Protein AF-A0A1W9IBI1-F1 (afdb_monomer)

Radius of gyration: 22.38 Å; Cα contacts (8 Å, |Δi|>4): 106; chains: 1; bounding box: 57×25×63 Å

Secondary structure (DSSP, 8-state):
-PPPHHHHHHHHHHHHHHHHHHHHHHHHHHHHHHHHHHHHHHHHHHH--SPPPHHHHHHHHHHHHHHHHHHHHHHHHHHHHHHHHHHHHHHHHHHHHHS----TT-PPP----TTHHHHHHHHHHHHHHHHHHHHHHHHHHHTTT--

Foldseek 3Di:
DDDDLVRLLVVLLVLLVVLVVVLVVLVVVLVVVLVVLLVVLVVQLVPQQDDDPLVVLVVVLVVSLVVNLVSLLVSVLSSVVSNVSSVVSNVVSVCSVPDDDDDPPVRPPPPPCPPVSSVVCSVVSVVSSVVSNVSSVSSSVRRNPPD

Nearest PDB structures (foldseek):
  1qu7-assembly1_B  TM=2.501E-01  e=1.755E+00  Escherichia coli
  1qu7-assembly1_A  TM=2.246E-01  e=4.534E+00  Escherichia coli
  7a0g-assembly1_FFF  TM=2.338E-01  e=9.593E+00  Serratia marcescens

Mean predicted aligned error: 5.49 Å

Solvent-accessible surface area (backbone atoms only — not comparable to full-atom values): 8018 Å² total; per-residue (Å²): 134,86,76,52,63,66,60,50,30,55,50,25,42,52,53,13,51,52,26,50,52,50,36,53,55,51,52,54,51,52,50,53,51,50,54,49,53,50,49,51,50,53,47,45,38,75,66,36,55,72,59,67,58,66,70,60,48,51,51,51,45,51,48,51,45,52,50,51,36,53,50,46,37,53,48,53,58,51,40,54,50,28,52,53,49,17,53,51,26,44,55,49,23,60,46,45,77,79,43,78,87,69,65,88,77,71,58,80,76,85,66,78,55,79,59,70,47,53,65,71,43,41,63,62,26,49,64,75,36,45,64,51,49,53,49,41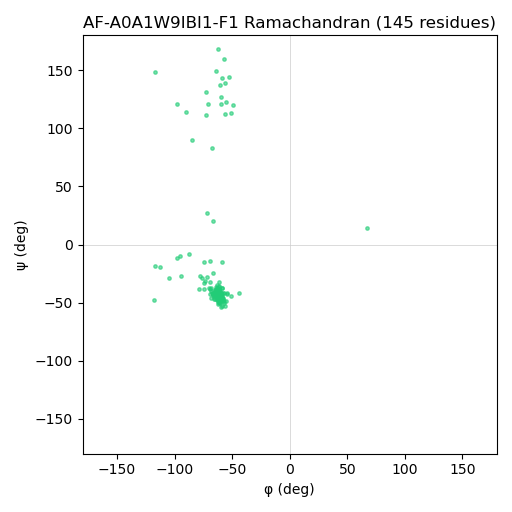,53,48,30,68,72,36,37,37,66,62,129

pLDDT: mean 89.66, std 10.91, range [56.44, 98.12]

Sequence (147 aa):
MALNPKERFDSFMRLADFRMQRWSTRHQLKWKTTLGVWAVLGASIYSLKIRPSEGVLIASLAGVALFHFAYVLHSIVSTHHDMRMAFYYSEHAEKSLFSPPADPRARPEYRPLARSAYARLAPAAFLEVMPTVGLAVLAYALIGRIA

Structure (mmCIF, N/CA/C/O backbone):
data_AF-A0A1W9IBI1-F1
#
_entry.id   AF-A0A1W9IBI1-F1
#
loop_
_atom_site.group_PDB
_atom_site.id
_atom_site.type_symbol
_atom_site.label_atom_id
_atom_site.label_alt_id
_atom_site.label_comp_id
_atom_site.label_asym_id
_atom_site.label_entity_id
_atom_site.label_seq_id
_atom_site.pdbx_PDB_ins_code
_atom_site.Cartn_x
_atom_site.Cartn_y
_atom_site.Cartn_z
_atom_site.occupancy
_atom_site.B_iso_or_equiv
_atom_site.auth_seq_id
_atom_site.auth_comp_id
_atom_site.auth_asym_id
_atom_site.auth_atom_id
_atom_site.pdbx_PDB_model_num
ATOM 1 N N . MET A 1 1 ? 32.452 -9.806 -24.458 1.00 62.12 1 MET A N 1
ATOM 2 C CA . MET A 1 1 ? 31.537 -9.927 -25.615 1.00 62.12 1 MET A CA 1
ATOM 3 C C . MET A 1 1 ? 30.477 -8.848 -25.510 1.00 62.12 1 MET A C 1
ATOM 5 O O . MET A 1 1 ? 29.881 -8.720 -24.448 1.00 62.12 1 MET A O 1
ATOM 9 N N . ALA A 1 2 ? 30.276 -8.053 -26.560 1.00 72.56 2 ALA A N 1
ATOM 10 C CA . ALA A 1 2 ? 29.136 -7.145 -26.624 1.00 72.56 2 ALA A CA 1
ATOM 11 C C . ALA A 1 2 ? 27.858 -7.970 -26.857 1.00 72.56 2 ALA A C 1
ATOM 13 O O . ALA A 1 2 ? 27.854 -8.834 -27.728 1.00 72.56 2 ALA A O 1
ATOM 14 N N . LEU A 1 3 ? 26.803 -7.723 -26.074 1.00 74.38 3 LEU A N 1
ATOM 15 C CA . LEU A 1 3 ? 25.488 -8.346 -26.284 1.00 74.38 3 LEU A CA 1
ATOM 16 C C . LEU A 1 3 ? 24.934 -7.965 -27.660 1.00 74.38 3 LEU A C 1
ATOM 18 O O . LEU A 1 3 ? 24.977 -6.778 -28.017 1.00 74.38 3 LEU A O 1
ATOM 22 N N . ASN A 1 4 ? 24.365 -8.945 -28.368 1.00 88.75 4 ASN A N 1
ATOM 23 C CA . ASN A 1 4 ? 23.620 -8.723 -29.607 1.00 88.75 4 ASN A CA 1
ATOM 24 C C . ASN A 1 4 ? 22.473 -7.718 -29.336 1.00 88.75 4 ASN A C 1
ATOM 26 O O . ASN A 1 4 ? 21.828 -7.819 -28.285 1.00 88.75 4 ASN A O 1
ATOM 30 N N . PRO A 1 5 ? 22.194 -6.750 -30.236 1.00 86.69 5 PRO A N 1
ATOM 31 C CA . PRO A 1 5 ? 21.056 -5.834 -30.108 1.00 86.69 5 PRO A CA 1
ATOM 32 C C . PRO A 1 5 ? 19.742 -6.511 -29.695 1.00 86.69 5 PRO A C 1
ATOM 34 O O . PRO A 1 5 ? 19.065 -6.021 -28.792 1.00 86.69 5 PRO A O 1
ATOM 37 N N . LYS A 1 6 ? 19.430 -7.684 -30.264 1.00 90.19 6 LYS A N 1
ATOM 38 C CA . LYS A 1 6 ? 18.236 -8.460 -29.899 1.00 90.19 6 LYS A CA 1
ATOM 39 C C . LYS A 1 6 ? 18.261 -8.915 -28.437 1.00 90.19 6 LYS A C 1
ATOM 41 O O . LYS A 1 6 ? 17.290 -8.736 -27.714 1.00 90.19 6 LYS A O 1
ATOM 46 N N . GLU A 1 7 ? 19.375 -9.484 -27.985 1.00 90.38 7 GLU A N 1
ATOM 47 C CA . GLU A 1 7 ? 19.517 -9.967 -26.604 1.00 90.38 7 GLU A CA 1
ATOM 48 C C . GLU A 1 7 ? 19.407 -8.824 -25.593 1.00 90.38 7 GLU A C 1
ATOM 50 O O . GLU A 1 7 ? 18.865 -8.995 -24.500 1.00 90.38 7 GLU A O 1
ATOM 55 N N . ARG A 1 8 ? 19.904 -7.639 -25.960 1.00 87.12 8 ARG A N 1
ATOM 56 C CA . ARG A 1 8 ? 19.795 -6.436 -25.134 1.00 87.12 8 ARG A CA 1
ATOM 57 C C . ARG A 1 8 ? 18.355 -5.948 -25.032 1.00 87.12 8 ARG A C 1
ATOM 59 O O . ARG A 1 8 ? 17.907 -5.663 -23.922 1.00 87.12 8 ARG A O 1
ATOM 66 N N . PHE A 1 9 ? 17.650 -5.886 -26.159 1.00 91.56 9 PHE A N 1
ATOM 67 C CA . PHE A 1 9 ? 16.229 -5.561 -26.200 1.00 91.56 9 PHE A CA 1
ATOM 68 C C . PHE A 1 9 ? 15.425 -6.522 -25.314 1.00 91.56 9 PHE A C 1
ATOM 70 O O . PHE A 1 9 ? 14.745 -6.086 -24.384 1.00 91.56 9 PHE A O 1
ATOM 77 N N . ASP A 1 10 ? 15.599 -7.831 -25.525 1.00 94.06 10 ASP A N 1
ATOM 78 C CA . ASP A 1 10 ? 14.912 -8.881 -24.768 1.00 94.06 10 ASP A CA 1
ATOM 79 C C . ASP A 1 10 ? 15.209 -8.769 -23.261 1.00 94.06 10 ASP A C 1
ATOM 81 O O . ASP A 1 10 ? 14.328 -8.960 -22.422 1.00 94.06 10 ASP A O 1
ATOM 85 N N . SER A 1 11 ? 16.444 -8.413 -22.893 1.00 91.94 11 SER A N 1
ATOM 86 C CA . SER A 1 11 ? 16.839 -8.220 -21.493 1.00 91.94 11 SER A CA 1
ATOM 87 C C . SER A 1 11 ? 16.134 -7.028 -20.840 1.00 91.94 11 SER A C 1
ATOM 89 O O . SER A 1 11 ? 15.678 -7.142 -19.700 1.00 91.94 11 SER A O 1
ATOM 91 N N . PHE A 1 12 ? 16.019 -5.891 -21.534 1.00 92.31 12 PHE A N 1
ATOM 92 C CA . PHE A 1 12 ? 15.295 -4.728 -21.014 1.00 92.31 12 PHE A CA 1
ATOM 93 C C . PHE A 1 12 ? 13.794 -4.987 -20.908 1.00 92.31 12 PHE A C 1
ATOM 95 O O . PHE A 1 12 ? 13.205 -4.665 -19.876 1.00 92.31 12 PHE A O 1
ATOM 102 N N . MET A 1 13 ? 13.199 -5.641 -21.906 1.00 95.94 13 MET A N 1
ATOM 103 C CA . MET A 1 13 ? 11.788 -6.026 -21.856 1.00 95.94 13 MET A CA 1
ATOM 104 C C . MET A 1 13 ? 11.499 -6.969 -20.685 1.00 95.94 13 MET A C 1
ATOM 106 O O . MET A 1 13 ? 10.603 -6.696 -19.892 1.00 95.94 13 MET A O 1
ATOM 110 N N . ARG A 1 14 ? 12.337 -7.991 -20.459 1.00 95.94 14 ARG A N 1
ATOM 111 C CA . ARG A 1 14 ? 12.206 -8.875 -19.285 1.00 95.94 14 ARG A CA 1
ATOM 112 C C . ARG A 1 14 ? 12.294 -8.121 -17.956 1.00 95.94 14 ARG A C 1
ATOM 114 O O . ARG A 1 14 ? 11.594 -8.464 -17.005 1.00 95.94 14 ARG A O 1
ATOM 121 N N . LEU A 1 15 ? 13.153 -7.103 -17.861 1.00 94.50 15 LEU A N 1
ATOM 122 C CA . LEU A 1 15 ? 13.243 -6.261 -16.663 1.00 94.50 15 LEU A CA 1
ATOM 123 C C . LEU A 1 15 ? 11.999 -5.386 -16.475 1.00 94.50 15 LEU A C 1
ATOM 125 O O . LEU A 1 15 ? 11.562 -5.205 -15.335 1.00 94.50 15 LEU A O 1
ATOM 129 N N . ALA A 1 16 ? 11.434 -4.855 -17.560 1.00 95.31 16 ALA A N 1
ATOM 130 C CA . ALA A 1 16 ? 10.181 -4.110 -17.524 1.00 95.31 16 ALA A CA 1
ATOM 131 C C . ALA A 1 16 ? 9.023 -5.003 -17.050 1.00 95.31 16 ALA A C 1
ATOM 133 O O . ALA A 1 16 ? 8.340 -4.656 -16.082 1.00 95.31 16 ALA A O 1
ATOM 134 N N . ASP A 1 17 ? 8.885 -6.194 -17.638 1.00 97.56 17 ASP A N 1
ATOM 135 C CA . ASP A 1 17 ? 7.865 -7.185 -17.281 1.00 97.56 17 ASP A CA 1
ATOM 136 C C . ASP A 1 17 ? 7.970 -7.596 -15.815 1.00 97.56 17 ASP A C 1
ATOM 138 O O . ASP A 1 17 ? 6.984 -7.600 -15.079 1.00 97.56 17 ASP A O 1
ATOM 142 N N . PHE A 1 18 ? 9.189 -7.858 -15.342 1.00 96.62 18 PHE A N 1
ATOM 143 C CA . PHE A 1 18 ? 9.441 -8.179 -13.943 1.00 96.62 18 PHE A CA 1
ATOM 144 C C . PHE A 1 18 ? 8.969 -7.073 -12.986 1.00 96.62 18 PHE A C 1
ATOM 146 O O . PHE A 1 18 ? 8.391 -7.352 -11.930 1.00 96.62 18 PHE A O 1
ATOM 153 N N . ARG A 1 19 ? 9.200 -5.800 -13.334 1.00 94.88 19 ARG A N 1
ATOM 154 C CA . ARG A 1 19 ? 8.742 -4.656 -12.531 1.00 94.88 19 ARG A CA 1
ATOM 155 C C . ARG A 1 19 ? 7.224 -4.517 -12.559 1.00 94.88 19 ARG A C 1
ATOM 157 O O . ARG A 1 19 ? 6.634 -4.283 -11.505 1.00 94.88 19 ARG A O 1
ATOM 164 N N . MET A 1 20 ? 6.602 -4.729 -13.715 1.00 95.88 20 MET A N 1
ATOM 165 C CA . MET A 1 20 ? 5.147 -4.712 -13.861 1.00 95.88 20 MET A CA 1
ATOM 166 C C . MET A 1 20 ? 4.481 -5.841 -13.061 1.00 95.88 20 MET A C 1
ATOM 168 O O . MET A 1 20 ? 3.514 -5.616 -12.331 1.00 95.88 20 MET A O 1
ATOM 172 N N . GLN A 1 21 ? 5.044 -7.049 -13.111 1.00 97.44 21 GLN A N 1
ATOM 173 C CA . GLN A 1 21 ? 4.559 -8.183 -12.328 1.00 97.44 21 GLN A CA 1
ATOM 174 C C . GLN A 1 21 ? 4.682 -7.910 -10.826 1.00 97.44 21 GLN A C 1
ATOM 176 O O . GLN A 1 21 ? 3.744 -8.150 -10.068 1.00 97.44 21 GLN A O 1
ATOM 181 N N . ARG A 1 22 ? 5.812 -7.346 -10.381 1.00 95.94 22 ARG A N 1
ATOM 182 C CA . ARG A 1 22 ? 6.007 -6.949 -8.981 1.00 95.94 22 ARG A CA 1
ATOM 183 C C . ARG A 1 22 ? 4.986 -5.906 -8.527 1.00 95.94 22 ARG A C 1
ATOM 185 O O . ARG A 1 22 ? 4.460 -6.032 -7.421 1.00 95.94 22 ARG A O 1
ATOM 192 N N . TRP A 1 23 ? 4.706 -4.906 -9.362 1.00 95.56 23 TRP A N 1
ATOM 193 C CA . TRP A 1 23 ? 3.668 -3.906 -9.115 1.00 95.56 23 TRP A CA 1
ATOM 194 C C . TRP A 1 23 ? 2.298 -4.565 -8.906 1.00 95.56 23 TRP A C 1
ATOM 196 O O . TRP A 1 23 ? 1.662 -4.339 -7.875 1.00 95.56 23 TRP A O 1
ATOM 206 N N . SER A 1 24 ? 1.895 -5.454 -9.819 1.00 96.56 24 SER A N 1
ATOM 207 C CA . SER A 1 24 ? 0.623 -6.183 -9.739 1.00 96.56 24 SER A CA 1
ATOM 208 C C . SER A 1 24 ? 0.521 -7.023 -8.458 1.00 96.56 24 SER A C 1
ATOM 210 O O . SER A 1 24 ? -0.441 -6.895 -7.696 1.00 96.56 24 SER A O 1
ATOM 212 N N . THR A 1 25 ? 1.561 -7.799 -8.134 1.00 96.56 25 THR A N 1
ATOM 213 C CA . THR A 1 25 ? 1.611 -8.612 -6.907 1.00 96.56 25 THR A CA 1
ATOM 214 C C . THR A 1 25 ? 1.511 -7.757 -5.642 1.00 96.56 25 THR A C 1
ATOM 216 O O . THR A 1 25 ? 0.773 -8.101 -4.716 1.00 96.56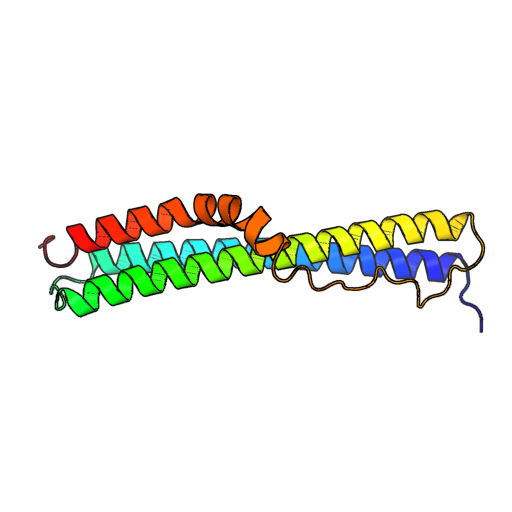 25 THR A O 1
ATOM 219 N N . ARG A 1 26 ? 2.214 -6.617 -5.585 1.00 94.56 26 ARG A N 1
ATOM 220 C CA . ARG A 1 26 ? 2.134 -5.683 -4.448 1.00 94.56 26 ARG A CA 1
ATOM 221 C C . ARG A 1 26 ? 0.747 -5.069 -4.316 1.00 94.56 26 ARG A C 1
ATOM 223 O O . ARG A 1 26 ? 0.257 -4.940 -3.197 1.00 94.56 26 ARG A O 1
ATOM 230 N N . HIS A 1 27 ? 0.099 -4.740 -5.430 1.00 94.19 27 HIS A N 1
ATOM 231 C CA . HIS A 1 27 ? -1.261 -4.215 -5.424 1.00 94.19 27 HIS A CA 1
ATOM 232 C C . HIS A 1 27 ? -2.263 -5.239 -4.872 1.00 94.19 27 HIS A C 1
ATOM 234 O O . HIS A 1 27 ? -3.065 -4.910 -3.998 1.00 94.19 27 HIS A O 1
ATOM 240 N N . GLN A 1 28 ? -2.166 -6.502 -5.299 1.00 96.88 28 GLN A N 1
ATOM 241 C CA . GLN A 1 28 ? -2.992 -7.583 -4.753 1.00 96.88 28 GLN A CA 1
ATOM 242 C C . GLN A 1 28 ? -2.746 -7.793 -3.254 1.00 96.88 28 GLN A C 1
ATOM 244 O O . GLN A 1 28 ? -3.697 -7.924 -2.483 1.00 96.88 28 GLN A O 1
ATOM 249 N N . LEU A 1 29 ? -1.482 -7.795 -2.819 1.00 96.62 29 LEU A N 1
ATOM 250 C CA . LEU A 1 29 ? -1.136 -7.929 -1.404 1.00 96.62 29 LEU A CA 1
ATOM 251 C C . LEU A 1 29 ? -1.654 -6.747 -0.570 1.00 96.62 29 LEU A C 1
ATOM 253 O O . LEU A 1 29 ? -2.146 -6.961 0.539 1.00 96.62 29 LEU A O 1
ATOM 257 N N . LYS A 1 30 ? -1.597 -5.522 -1.110 1.00 96.00 30 LYS A N 1
ATOM 258 C CA . LYS A 1 30 ? -2.141 -4.315 -0.470 1.00 96.00 30 LYS A CA 1
ATOM 259 C C . LYS A 1 30 ? -3.631 -4.475 -0.180 1.00 96.00 30 LYS A C 1
ATOM 261 O O . LYS A 1 30 ? -4.064 -4.233 0.947 1.00 96.00 30 LYS A O 1
ATOM 266 N N . TRP A 1 31 ? -4.400 -4.916 -1.175 1.00 96.50 31 TRP A N 1
ATOM 267 C CA . TRP A 1 31 ? -5.838 -5.136 -1.023 1.00 96.50 31 TRP A CA 1
ATOM 268 C C . TRP A 1 31 ? -6.157 -6.264 -0.050 1.00 96.50 31 TRP A C 1
ATOM 270 O O . TRP A 1 31 ? -6.983 -6.072 0.835 1.00 96.50 31 TRP A O 1
ATOM 280 N N . LYS A 1 32 ? -5.460 -7.404 -0.144 1.00 97.88 32 LYS A N 1
ATOM 281 C CA . LYS A 1 32 ? -5.638 -8.518 0.802 1.00 97.88 32 LYS A CA 1
ATOM 282 C C . LYS A 1 32 ? -5.358 -8.091 2.244 1.00 97.88 32 LYS A C 1
ATOM 284 O O . LYS A 1 32 ? -6.154 -8.385 3.127 1.00 97.88 32 LYS A O 1
ATOM 289 N N . THR A 1 33 ? -4.272 -7.351 2.473 1.00 96.62 33 THR A N 1
ATOM 290 C CA . THR A 1 33 ? -3.930 -6.818 3.803 1.00 96.62 33 THR A CA 1
ATOM 291 C C . THR A 1 33 ? -4.990 -5.834 4.296 1.00 96.62 33 THR A C 1
ATOM 293 O O . THR A 1 33 ? -5.422 -5.927 5.439 1.00 96.62 33 THR A O 1
ATOM 296 N N . THR A 1 34 ? -5.454 -4.926 3.435 1.00 97.12 34 THR A N 1
ATOM 297 C CA . THR A 1 34 ? -6.483 -3.929 3.781 1.00 97.12 34 THR A CA 1
ATOM 298 C C . THR A 1 34 ? -7.807 -4.589 4.161 1.00 97.12 34 THR A C 1
ATOM 300 O O . THR A 1 34 ? -8.359 -4.291 5.217 1.00 97.12 34 THR A O 1
ATOM 303 N N . LEU A 1 35 ? -8.270 -5.552 3.362 1.00 97.81 35 LEU A N 1
ATOM 304 C CA . LEU A 1 35 ? -9.456 -6.346 3.680 1.00 97.81 35 LEU A CA 1
ATOM 305 C C . LEU A 1 35 ? -9.272 -7.149 4.973 1.00 97.81 35 LEU A C 1
ATOM 307 O O . LEU A 1 35 ? -10.201 -7.238 5.767 1.00 97.81 35 LEU A O 1
ATOM 311 N N . GLY A 1 36 ? -8.073 -7.688 5.217 1.00 97.94 36 GLY A N 1
ATOM 312 C CA . GLY A 1 36 ? -7.737 -8.368 6.468 1.00 97.94 36 GLY A CA 1
ATOM 313 C C . GLY A 1 36 ? -7.855 -7.453 7.689 1.00 97.94 36 GLY A C 1
ATOM 314 O O . GLY A 1 36 ? -8.473 -7.836 8.678 1.00 97.94 36 GLY A O 1
ATOM 315 N N . VAL A 1 37 ? -7.339 -6.222 7.610 1.00 97.56 37 VAL A N 1
ATOM 316 C CA . VAL A 1 37 ? -7.482 -5.215 8.678 1.00 97.56 37 VAL A CA 1
ATOM 317 C C . VAL A 1 37 ? -8.958 -4.907 8.939 1.00 97.56 37 VAL A C 1
ATOM 319 O O . VAL A 1 37 ? -9.388 -4.891 10.092 1.00 97.56 37 VAL A O 1
ATOM 322 N N . TRP A 1 38 ? -9.755 -4.714 7.886 1.00 98.06 38 TRP A N 1
ATOM 323 C CA . TRP A 1 38 ? -11.190 -4.455 8.028 1.00 98.06 38 TRP A CA 1
ATOM 324 C C . TRP A 1 38 ? -11.936 -5.638 8.641 1.00 98.06 38 TRP A C 1
ATOM 326 O O . TRP A 1 38 ? -12.759 -5.441 9.532 1.00 98.06 38 TRP A O 1
ATOM 336 N N . ALA A 1 39 ? -11.616 -6.861 8.217 1.00 98.12 39 ALA A N 1
ATOM 337 C CA . ALA A 1 39 ? -12.200 -8.078 8.765 1.00 98.12 39 ALA A CA 1
ATOM 338 C C . ALA A 1 39 ? -11.876 -8.241 10.256 1.00 98.12 39 ALA A C 1
ATOM 340 O O . ALA A 1 39 ? -12.767 -8.562 11.035 1.00 98.12 39 ALA A O 1
ATOM 341 N N . VAL A 1 40 ? -10.637 -7.960 10.677 1.00 97.56 40 VAL A N 1
ATOM 342 C CA . VAL A 1 40 ? -10.240 -8.008 12.094 1.00 97.56 40 VAL A CA 1
ATOM 343 C C . VAL A 1 40 ? -10.981 -6.955 12.917 1.00 97.56 40 VAL A C 1
ATOM 345 O O . VAL A 1 40 ? -11.469 -7.269 14.003 1.00 97.56 40 VAL A O 1
ATOM 348 N N . LEU A 1 41 ? -11.115 -5.725 12.411 1.00 97.06 41 LEU A N 1
ATOM 349 C CA . LEU A 1 41 ? -11.884 -4.676 13.090 1.00 97.06 41 LEU A CA 1
ATOM 350 C C . LEU A 1 41 ? -13.362 -5.065 13.211 1.00 97.06 41 LEU A C 1
ATOM 352 O O . LEU A 1 41 ? -13.915 -5.014 14.305 1.00 97.06 41 LEU A O 1
ATOM 356 N N . GLY A 1 42 ? -13.981 -5.527 12.122 1.00 96.56 42 GLY A N 1
ATOM 357 C CA . GLY A 1 42 ? -15.366 -6.001 12.121 1.00 96.56 42 GLY A CA 1
ATOM 358 C C . GLY A 1 42 ? -15.590 -7.184 13.067 1.00 96.56 42 GLY A C 1
ATOM 359 O O . GLY A 1 42 ? -16.531 -7.182 13.858 1.00 96.56 42 GLY A O 1
ATOM 360 N N . ALA A 1 43 ? -14.687 -8.166 13.060 1.00 96.50 43 ALA A N 1
ATOM 361 C CA . ALA A 1 43 ? -14.745 -9.306 13.971 1.00 96.50 43 ALA A CA 1
ATOM 362 C C . ALA A 1 43 ? -14.579 -8.880 15.437 1.00 96.50 43 ALA A C 1
ATOM 364 O O . ALA A 1 43 ? -15.257 -9.424 16.308 1.00 96.50 43 ALA A O 1
ATOM 365 N N . SER A 1 44 ? -13.729 -7.886 15.710 1.00 94.00 44 SER A N 1
ATOM 366 C CA . SER A 1 44 ? -13.541 -7.328 17.054 1.00 94.00 44 SER A CA 1
ATOM 367 C C . SER A 1 44 ? -14.809 -6.642 17.562 1.00 94.00 44 SER A C 1
ATOM 369 O O . SER A 1 44 ? -15.174 -6.839 18.716 1.00 94.00 44 SER A O 1
ATOM 371 N N . ILE A 1 45 ? -15.517 -5.903 16.698 1.00 94.50 45 ILE A N 1
ATOM 372 C CA . ILE A 1 45 ? -16.820 -5.296 17.020 1.00 94.50 45 ILE A CA 1
ATOM 373 C C . ILE A 1 45 ? -17.828 -6.360 17.450 1.00 94.50 45 ILE A C 1
ATOM 375 O O . ILE A 1 45 ? -18.525 -6.180 18.443 1.00 94.50 45 ILE A O 1
ATOM 379 N N . TYR A 1 46 ? -17.896 -7.459 16.700 1.00 95.12 46 TYR A N 1
ATOM 380 C CA . TYR A 1 46 ? -18.860 -8.527 16.946 1.00 95.12 46 TYR A CA 1
ATOM 381 C C . TYR A 1 46 ? -18.505 -9.393 18.165 1.00 95.12 46 TYR A C 1
ATOM 383 O O . TYR A 1 46 ? -19.384 -9.806 18.916 1.00 95.12 46 TYR A O 1
ATOM 391 N N . SER A 1 47 ? -17.217 -9.680 18.365 1.00 94.56 47 SER A N 1
ATOM 392 C CA . SER A 1 47 ? -16.776 -10.712 19.314 1.00 94.56 47 SER A CA 1
ATOM 393 C C . SER A 1 47 ? -16.424 -10.161 20.699 1.00 94.56 47 SER A C 1
ATOM 395 O O . SER A 1 47 ? -16.515 -10.887 21.689 1.00 94.56 47 SER A O 1
ATOM 397 N N . LEU A 1 48 ? -16.009 -8.891 20.806 1.00 93.38 48 LEU A N 1
ATOM 398 C CA . LEU A 1 48 ? -15.598 -8.297 22.081 1.00 93.38 48 LEU A CA 1
ATOM 399 C C . LEU A 1 48 ? -16.805 -7.770 22.868 1.00 93.38 48 LEU A C 1
ATOM 401 O O . LEU A 1 48 ? -17.186 -6.602 22.773 1.00 93.38 48 LEU A O 1
ATOM 405 N N . LYS A 1 49 ? -17.368 -8.651 23.701 1.00 92.25 49 LYS A N 1
ATOM 406 C CA . LYS A 1 49 ? -18.484 -8.334 24.610 1.00 92.25 49 LYS A CA 1
ATOM 407 C C . LYS A 1 49 ? -18.069 -7.570 25.866 1.00 92.25 49 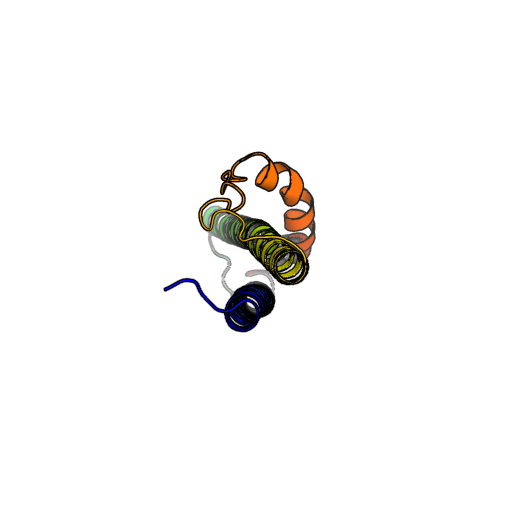LYS A C 1
ATOM 409 O O . LYS A 1 49 ? -18.872 -6.845 26.439 1.00 92.25 49 LYS A O 1
ATOM 414 N N . ILE A 1 50 ? -16.826 -7.737 26.314 1.00 93.31 50 ILE A N 1
ATOM 415 C CA . ILE A 1 50 ? -16.296 -7.030 27.483 1.00 93.31 50 ILE A CA 1
ATOM 416 C C . ILE A 1 50 ? -15.499 -5.836 26.980 1.00 93.31 50 ILE A C 1
ATOM 418 O O . ILE A 1 50 ? -14.540 -5.999 26.226 1.00 93.31 50 ILE A O 1
ATOM 422 N N . ARG A 1 51 ? -15.900 -4.634 27.400 1.00 94.25 51 ARG A N 1
ATOM 423 C CA . ARG A 1 51 ? -15.216 -3.398 27.023 1.00 94.25 51 ARG A CA 1
ATOM 424 C C . ARG A 1 51 ? -13.858 -3.319 27.736 1.00 94.25 51 ARG A C 1
ATOM 426 O O . ARG A 1 51 ? -13.838 -3.331 28.968 1.00 94.25 51 ARG A O 1
ATOM 433 N N . PRO A 1 52 ? -12.731 -3.222 27.006 1.00 94.25 52 PRO A N 1
ATOM 434 C CA . PRO A 1 52 ? -11.435 -2.931 27.615 1.00 94.25 52 PRO A CA 1
ATOM 435 C C . PRO A 1 52 ? -11.432 -1.552 28.286 1.00 94.25 52 PRO A C 1
ATOM 437 O O . PRO A 1 52 ? -12.322 -0.734 28.048 1.00 94.25 52 PRO A O 1
ATOM 440 N N . SER A 1 53 ? -10.399 -1.252 29.077 1.00 97.00 53 SER A N 1
ATOM 441 C CA . SER A 1 53 ? -10.217 0.109 29.590 1.00 97.00 53 SER A CA 1
ATOM 442 C C . SER A 1 53 ? -10.093 1.112 28.436 1.00 97.00 53 SER A C 1
ATOM 444 O O . SER A 1 53 ? -9.498 0.816 27.395 1.00 97.00 53 SER A O 1
ATOM 446 N N . GLU A 1 54 ? -10.649 2.313 28.620 1.00 95.19 54 GLU A N 1
ATOM 447 C CA . GLU A 1 54 ? -10.731 3.334 27.562 1.00 95.19 54 GLU A CA 1
ATOM 448 C C . GLU A 1 54 ? -9.362 3.647 26.944 1.00 95.19 54 GLU A C 1
ATOM 450 O O . GLU A 1 54 ? -9.231 3.707 25.723 1.00 95.19 54 GLU A O 1
ATOM 455 N N . GLY A 1 55 ? -8.318 3.759 27.774 1.00 97.25 55 GLY A N 1
ATOM 456 C CA . GLY A 1 55 ? -6.956 4.006 27.299 1.00 97.25 55 GLY A CA 1
ATOM 457 C C . GLY A 1 55 ? -6.429 2.898 26.381 1.00 97.25 55 GLY A C 1
ATOM 458 O O . GLY A 1 55 ? -5.842 3.195 25.343 1.00 97.25 55 GLY A O 1
ATOM 459 N N . VAL A 1 56 ? -6.685 1.628 26.716 1.00 96.69 56 VAL A N 1
ATOM 460 C CA . VAL A 1 56 ? -6.252 0.479 25.902 1.00 96.69 56 VAL A CA 1
ATOM 461 C C . VAL A 1 56 ? -7.021 0.429 24.587 1.00 96.69 56 VAL A C 1
ATOM 463 O O . VAL A 1 56 ? -6.417 0.211 23.535 1.00 96.69 56 VAL A O 1
ATOM 466 N N . LEU A 1 57 ? -8.335 0.662 24.623 1.00 95.62 57 LEU A N 1
ATOM 467 C CA . LEU A 1 57 ? -9.170 0.666 23.424 1.00 95.62 57 LEU A CA 1
ATOM 468 C C . LEU A 1 57 ? -8.740 1.772 22.450 1.00 95.62 57 LEU A C 1
ATOM 470 O O . LEU A 1 57 ? -8.475 1.489 21.282 1.00 95.62 57 LEU A O 1
ATOM 474 N N . ILE A 1 58 ? -8.604 3.012 22.932 1.00 97.12 58 ILE A N 1
ATOM 475 C CA . ILE A 1 58 ? -8.196 4.160 22.109 1.00 97.12 58 ILE A CA 1
ATOM 476 C C . ILE A 1 58 ? -6.794 3.943 21.531 1.00 97.12 58 ILE A C 1
ATOM 478 O O . ILE A 1 58 ? -6.601 4.110 20.327 1.00 97.12 58 ILE A O 1
ATOM 482 N N . ALA A 1 59 ? -5.828 3.529 22.359 1.00 97.88 59 ALA A N 1
ATOM 483 C CA . ALA A 1 59 ? -4.460 3.283 21.908 1.00 97.88 59 ALA A CA 1
ATOM 484 C C . ALA A 1 59 ? -4.398 2.182 20.839 1.00 97.88 59 ALA A C 1
ATOM 486 O O . ALA A 1 59 ? -3.696 2.336 19.840 1.00 97.88 59 ALA A O 1
ATOM 487 N N . SER A 1 60 ? -5.171 1.105 21.005 1.00 97.12 60 SER A N 1
ATOM 488 C CA . SER A 1 60 ? -5.217 0.001 20.039 1.00 97.12 60 SER A CA 1
ATOM 489 C C . SER A 1 60 ? -5.807 0.443 18.700 1.00 97.12 60 SER A C 1
ATOM 491 O O . SER A 1 60 ? -5.226 0.175 17.649 1.00 97.12 60 SER A O 1
ATOM 493 N N . LEU A 1 61 ? -6.930 1.166 18.720 1.00 97.19 61 LEU A N 1
ATOM 494 C CA . LEU A 1 61 ? -7.594 1.651 17.508 1.00 97.19 61 LEU A CA 1
ATOM 495 C C . LEU A 1 61 ? -6.742 2.687 16.762 1.00 97.19 61 LEU A C 1
ATOM 497 O O . LEU A 1 61 ? -6.589 2.595 15.542 1.00 97.19 61 LEU A O 1
ATOM 501 N N . ALA A 1 62 ? -6.129 3.627 17.489 1.00 97.50 62 ALA A N 1
ATOM 502 C CA . ALA A 1 62 ? -5.182 4.581 16.920 1.00 97.50 62 ALA A CA 1
ATOM 503 C C . ALA A 1 62 ? -3.957 3.865 16.332 1.00 97.50 62 ALA A C 1
ATOM 505 O O . ALA A 1 62 ? -3.537 4.177 15.219 1.00 97.50 62 ALA A O 1
ATOM 506 N N . GLY A 1 63 ? -3.425 2.862 17.037 1.00 98.06 63 GLY A N 1
ATOM 507 C CA . GLY A 1 63 ? -2.313 2.040 16.569 1.00 98.06 63 GLY A CA 1
ATOM 508 C C . GLY A 1 63 ? -2.623 1.327 15.253 1.00 98.06 63 GLY A C 1
ATOM 509 O O . GLY A 1 63 ? -1.827 1.406 14.319 1.00 98.06 63 GLY A O 1
ATOM 510 N N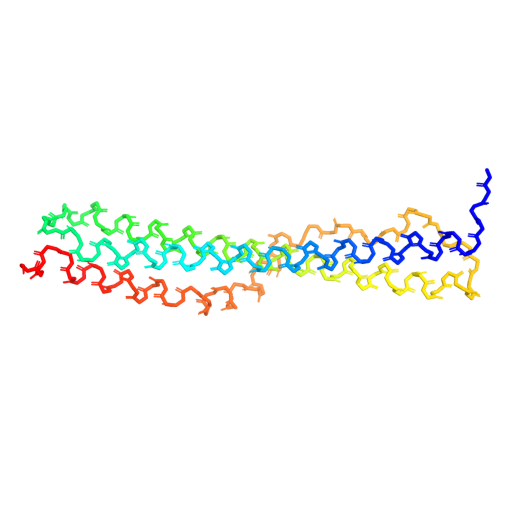 . VAL A 1 64 ? -3.799 0.700 15.135 1.00 97.81 64 VAL A N 1
ATOM 511 C CA . VAL A 1 64 ? -4.243 0.040 13.894 1.00 97.81 64 VAL A CA 1
ATOM 512 C C . VAL A 1 64 ? -4.396 1.043 12.749 1.00 97.81 64 VAL A C 1
ATOM 514 O O . VAL A 1 64 ? -3.915 0.780 11.646 1.00 97.81 64 VAL A O 1
ATOM 517 N N . ALA A 1 65 ? -5.016 2.201 12.994 1.00 97.38 65 ALA A N 1
ATOM 518 C CA . ALA A 1 65 ? -5.195 3.232 11.972 1.00 97.38 65 ALA A CA 1
ATOM 519 C C . ALA A 1 65 ? -3.849 3.796 11.477 1.00 97.38 65 ALA A C 1
ATOM 521 O O . ALA A 1 65 ? -3.626 3.896 10.269 1.00 97.38 65 ALA A O 1
ATOM 522 N N . LEU A 1 66 ? -2.926 4.105 12.394 1.00 97.75 66 LEU A N 1
ATOM 523 C CA . LEU A 1 66 ? -1.582 4.590 12.065 1.00 97.75 66 LEU A CA 1
ATOM 524 C C . LEU A 1 66 ? -0.762 3.535 11.320 1.00 97.75 66 LEU A C 1
ATOM 526 O O . LEU A 1 66 ? -0.104 3.854 10.329 1.00 97.75 66 LEU A O 1
ATOM 530 N N . PHE A 1 67 ? -0.824 2.278 11.764 1.00 97.69 67 PHE A N 1
ATOM 531 C CA . PHE A 1 67 ? -0.163 1.165 11.091 1.00 97.69 67 PHE A CA 1
ATOM 532 C C . PHE A 1 67 ? -0.683 0.992 9.661 1.00 97.69 67 PHE A C 1
ATOM 534 O O . PHE A 1 67 ? 0.112 0.921 8.722 1.00 97.69 67 PHE A O 1
ATOM 541 N N . HIS A 1 68 ? -2.008 0.969 9.473 1.00 97.94 68 HIS A N 1
ATOM 54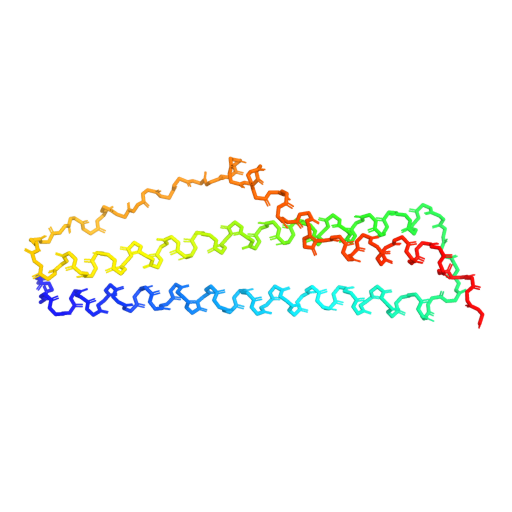2 C CA . HIS A 1 68 ? -2.604 0.814 8.147 1.00 97.94 68 HIS A CA 1
ATOM 543 C C . HIS A 1 68 ? -2.260 1.995 7.236 1.00 97.94 68 HIS A C 1
ATOM 545 O O . HIS A 1 68 ? -1.889 1.777 6.083 1.00 97.94 68 HIS A O 1
ATOM 551 N N . PHE A 1 69 ? -2.255 3.223 7.763 1.00 96.69 69 PHE A N 1
ATOM 552 C CA . PHE A 1 69 ? -1.800 4.403 7.028 1.00 96.69 69 PHE A CA 1
ATOM 553 C C . PHE A 1 69 ? -0.339 4.302 6.584 1.00 96.69 69 PHE A C 1
ATOM 555 O O . PHE A 1 69 ? -0.041 4.490 5.403 1.00 96.69 69 PHE A O 1
ATOM 562 N N . ALA A 1 70 ? 0.573 3.958 7.496 1.00 95.81 70 ALA A N 1
ATOM 563 C CA . ALA A 1 70 ? 1.986 3.791 7.174 1.00 95.81 70 ALA A CA 1
ATOM 564 C C . ALA A 1 70 ? 2.202 2.689 6.123 1.00 95.81 70 ALA A C 1
ATOM 566 O O . ALA A 1 70 ? 2.974 2.876 5.179 1.00 95.81 70 ALA A O 1
ATOM 567 N N . TYR A 1 71 ? 1.479 1.572 6.245 1.00 96.69 71 TYR A N 1
ATOM 568 C CA . TYR A 1 71 ? 1.512 0.471 5.286 1.00 96.69 71 TYR A CA 1
ATOM 569 C C . TYR A 1 71 ? 1.039 0.902 3.890 1.00 96.69 71 TYR A C 1
ATOM 571 O O . TYR A 1 71 ? 1.742 0.671 2.902 1.00 96.69 71 TYR A O 1
ATOM 579 N N . VAL A 1 72 ? -0.123 1.558 3.794 1.00 96.25 72 VAL A N 1
ATOM 580 C CA . VAL A 1 72 ? -0.675 2.046 2.520 1.00 96.25 72 VAL A CA 1
ATOM 581 C C . VAL A 1 72 ? 0.268 3.064 1.886 1.00 96.25 72 VAL A C 1
ATOM 583 O O . VAL A 1 72 ? 0.611 2.931 0.711 1.00 96.25 72 VAL A O 1
ATOM 586 N N . LEU A 1 73 ? 0.760 4.034 2.658 1.00 94.88 73 LEU A N 1
ATOM 587 C CA . LEU A 1 73 ? 1.678 5.055 2.163 1.00 94.88 73 LEU A CA 1
ATOM 588 C C . LEU A 1 73 ? 2.982 4.441 1.634 1.00 94.88 73 LEU A C 1
ATOM 590 O O . LEU A 1 73 ? 3.410 4.755 0.521 1.00 94.88 73 LEU A O 1
ATOM 594 N N . HIS A 1 74 ? 3.581 3.513 2.386 1.00 93.38 74 HIS A N 1
ATOM 595 C CA . HIS A 1 74 ? 4.761 2.772 1.942 1.00 93.38 74 HIS A CA 1
ATOM 596 C C . HIS A 1 74 ? 4.493 1.981 0.653 1.00 93.38 74 HIS A C 1
ATOM 598 O O . HIS A 1 74 ? 5.321 1.978 -0.266 1.00 93.38 74 HIS A O 1
ATOM 604 N N . SER A 1 75 ? 3.324 1.342 0.558 1.00 93.88 75 SER A N 1
ATOM 605 C CA . SER A 1 75 ? 2.906 0.590 -0.623 1.00 93.88 75 SER A CA 1
ATOM 606 C C . SER A 1 75 ? 2.760 1.495 -1.849 1.00 93.88 75 SER A C 1
ATOM 608 O O . SER A 1 75 ? 3.318 1.180 -2.900 1.00 93.88 75 SER A O 1
ATOM 610 N N . ILE A 1 76 ? 2.112 2.659 -1.725 1.00 92.81 76 ILE A N 1
ATOM 611 C CA . ILE A 1 76 ? 1.940 3.618 -2.830 1.00 92.81 76 ILE A CA 1
ATOM 612 C C . ILE A 1 76 ? 3.296 4.154 -3.309 1.00 92.81 76 ILE A C 1
ATOM 614 O O . ILE A 1 76 ? 3.541 4.194 -4.518 1.00 92.81 76 ILE A O 1
ATOM 618 N N . VAL A 1 77 ? 4.197 4.524 -2.392 1.00 91.19 77 VAL A N 1
ATOM 619 C CA . VAL A 1 77 ? 5.553 4.995 -2.738 1.00 91.19 77 VAL A CA 1
ATOM 620 C C . VAL A 1 77 ? 6.333 3.911 -3.487 1.00 91.19 77 VAL A C 1
ATOM 622 O O . VAL A 1 77 ? 6.931 4.175 -4.533 1.00 91.19 77 VAL A O 1
ATOM 625 N N . SER A 1 78 ? 6.289 2.678 -2.986 1.00 90.25 78 SER A N 1
ATOM 626 C CA . SER A 1 78 ? 6.968 1.529 -3.593 1.00 90.25 78 SER A CA 1
ATOM 627 C C . SER A 1 78 ? 6.406 1.183 -4.977 1.00 90.25 78 SER A C 1
ATOM 629 O O . SER A 1 78 ? 7.160 0.897 -5.906 1.00 90.25 78 SER A O 1
ATOM 631 N N . THR A 1 79 ? 5.086 1.275 -5.127 1.00 91.44 79 THR A N 1
ATOM 632 C CA . THR A 1 79 ? 4.335 1.047 -6.370 1.00 91.44 79 THR A CA 1
ATOM 633 C C . THR A 1 79 ? 4.717 2.068 -7.445 1.00 91.44 79 THR A C 1
ATOM 635 O O . THR A 1 79 ? 5.014 1.688 -8.576 1.00 91.44 79 THR A O 1
ATOM 638 N N . HIS A 1 80 ? 4.799 3.354 -7.087 1.00 89.81 80 HIS A N 1
ATOM 639 C CA . HIS A 1 80 ? 5.248 4.409 -8.004 1.00 89.81 80 HIS A CA 1
ATOM 640 C C . HIS A 1 80 ? 6.682 4.185 -8.489 1.00 89.81 80 HIS A C 1
ATOM 642 O O . HIS A 1 80 ? 6.996 4.451 -9.651 1.00 89.81 80 HIS A O 1
ATOM 648 N N . HIS A 1 81 ? 7.561 3.702 -7.608 1.00 88.06 81 HIS A N 1
ATOM 649 C CA . HIS A 1 81 ? 8.929 3.375 -7.990 1.00 88.06 81 HIS A CA 1
ATOM 650 C C . HIS A 1 81 ? 8.975 2.217 -8.997 1.00 88.06 81 HIS A C 1
ATOM 652 O O . HIS A 1 81 ? 9.657 2.334 -10.014 1.00 88.06 81 HIS A O 1
ATOM 658 N N . ASP A 1 82 ? 8.236 1.131 -8.756 1.00 91.69 82 ASP A N 1
ATOM 659 C CA . ASP A 1 82 ? 8.215 -0.011 -9.675 1.00 91.69 82 ASP A CA 1
ATOM 660 C C . ASP A 1 82 ? 7.655 0.366 -11.052 1.00 91.69 82 ASP A C 1
ATOM 662 O O . ASP A 1 82 ? 8.271 0.012 -12.056 1.00 91.69 82 ASP A O 1
ATOM 666 N N . MET A 1 83 ? 6.573 1.152 -11.116 1.00 91.88 83 MET A N 1
ATOM 667 C CA . MET A 1 83 ? 6.028 1.640 -12.391 1.00 91.88 83 MET A CA 1
ATOM 668 C C . MET A 1 83 ? 7.033 2.506 -13.153 1.00 91.88 83 MET A C 1
ATOM 670 O O . MET A 1 83 ? 7.242 2.304 -14.345 1.00 91.88 83 MET A O 1
ATOM 674 N N . ARG A 1 84 ? 7.712 3.438 -12.468 1.00 90.81 84 ARG A N 1
ATOM 675 C CA . ARG A 1 84 ? 8.742 4.277 -13.100 1.00 90.81 84 ARG A CA 1
ATOM 676 C C . ARG A 1 84 ? 9.876 3.436 -13.680 1.00 90.81 84 ARG A C 1
ATOM 678 O O . ARG A 1 84 ? 10.350 3.726 -14.771 1.00 90.81 84 ARG A O 1
ATOM 685 N N . MET A 1 85 ? 10.311 2.406 -12.955 1.00 90.06 85 MET A N 1
ATOM 686 C CA . MET A 1 85 ? 11.352 1.500 -13.438 1.00 90.06 85 MET A CA 1
ATOM 687 C C . MET A 1 85 ? 10.872 0.648 -14.615 1.00 90.06 85 MET A C 1
ATOM 689 O O . MET A 1 85 ? 11.660 0.411 -15.525 1.00 90.06 85 MET A O 1
ATOM 693 N N . ALA A 1 86 ? 9.611 0.206 -14.614 1.0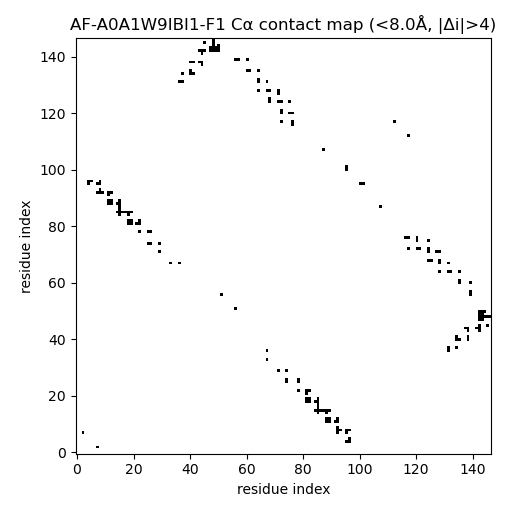0 93.31 86 ALA A N 1
ATOM 694 C CA . ALA A 1 86 ? 9.029 -0.519 -15.741 1.00 93.31 86 ALA A CA 1
ATOM 695 C C . ALA A 1 86 ? 9.062 0.340 -17.015 1.00 93.31 86 ALA A C 1
ATOM 697 O O . ALA A 1 86 ? 9.678 -0.071 -17.994 1.00 93.31 86 ALA A O 1
ATOM 698 N N . PHE A 1 87 ? 8.524 1.566 -16.959 1.00 92.25 87 PHE A N 1
ATOM 699 C CA . PHE A 1 87 ? 8.558 2.502 -18.091 1.00 92.25 87 PHE A CA 1
ATOM 700 C C . PHE A 1 87 ? 9.982 2.829 -18.537 1.00 92.25 87 PHE A C 1
ATOM 702 O O . PHE A 1 87 ? 10.271 2.798 -19.728 1.00 92.25 87 PHE A O 1
ATOM 709 N N . TYR A 1 88 ? 10.894 3.062 -17.587 1.00 90.75 88 TYR A N 1
ATOM 710 C CA . TYR A 1 88 ? 12.298 3.304 -17.903 1.00 90.75 88 TYR A CA 1
ATOM 711 C C . TYR A 1 88 ? 12.891 2.168 -18.746 1.00 90.75 88 TYR A C 1
ATOM 713 O O . TYR A 1 88 ? 13.529 2.433 -19.763 1.00 90.75 88 TYR A O 1
ATOM 721 N N . TYR A 1 89 ? 12.696 0.909 -18.344 1.00 91.44 89 TYR A N 1
ATOM 722 C CA . TYR A 1 89 ? 13.255 -0.222 -19.080 1.00 91.44 89 TYR A CA 1
ATOM 723 C C . TYR A 1 89 ? 12.576 -0.432 -20.435 1.00 91.44 89 TYR A C 1
ATOM 725 O O . TYR A 1 89 ? 13.284 -0.710 -21.398 1.00 91.44 89 TYR A O 1
ATOM 733 N N . SER A 1 90 ? 11.261 -0.232 -20.537 1.00 93.25 90 SER A N 1
ATOM 734 C CA . SER A 1 90 ? 10.543 -0.289 -21.817 1.00 93.25 90 SER A CA 1
ATOM 735 C C . SER A 1 90 ? 11.059 0.761 -22.807 1.00 93.25 90 SER A C 1
ATOM 737 O O . SER A 1 90 ? 11.454 0.411 -23.915 1.00 93.25 90 SER A O 1
ATOM 739 N N . GLU A 1 91 ? 11.185 2.024 -22.388 1.00 90.56 91 GLU A N 1
ATOM 740 C CA . GLU A 1 91 ? 11.734 3.085 -23.245 1.00 90.56 91 GLU A CA 1
ATOM 741 C C . GLU A 1 91 ? 13.183 2.803 -23.676 1.00 90.56 91 GLU A C 1
ATOM 743 O O . GLU A 1 91 ? 13.591 3.134 -24.789 1.00 90.56 91 GLU A O 1
ATOM 748 N N . HIS A 1 92 ? 13.999 2.213 -22.795 1.00 88.25 92 HIS A N 1
ATOM 749 C CA . HIS A 1 92 ? 15.384 1.865 -23.128 1.00 88.25 92 HIS A CA 1
ATOM 750 C C . HIS A 1 92 ? 15.474 0.655 -24.055 1.00 88.25 92 HIS A C 1
ATOM 752 O O . HIS A 1 92 ? 16.388 0.608 -24.881 1.00 88.25 92 HIS A O 1
ATOM 758 N N . ALA A 1 93 ? 14.534 -0.288 -23.958 1.00 90.69 93 ALA A N 1
ATOM 759 C CA . ALA A 1 93 ? 14.406 -1.363 -24.929 1.00 90.69 93 ALA A CA 1
ATOM 760 C C . ALA A 1 93 ? 14.174 -0.766 -26.323 1.00 90.69 93 ALA A C 1
ATOM 762 O O . ALA A 1 93 ? 14.974 -1.008 -27.224 1.00 90.69 93 ALA A O 1
ATOM 763 N N . GLU A 1 94 ? 13.180 0.111 -26.475 1.00 90.00 94 GLU A N 1
ATOM 764 C CA . GLU A 1 94 ? 12.871 0.775 -27.749 1.00 90.00 94 GLU A CA 1
ATOM 765 C C . GLU A 1 94 ? 14.066 1.558 -28.305 1.00 90.00 94 GLU A C 1
ATOM 767 O O . GLU A 1 94 ? 14.465 1.366 -29.454 1.00 90.00 94 GLU A O 1
ATOM 772 N N . LYS A 1 95 ? 14.714 2.383 -27.472 1.00 87.81 95 LYS A N 1
ATOM 773 C CA . LYS A 1 95 ? 15.899 3.158 -27.877 1.00 87.81 95 LYS A CA 1
ATOM 774 C C . LYS A 1 95 ? 17.064 2.266 -28.306 1.00 87.81 95 LYS A C 1
ATOM 776 O O . LYS A 1 95 ? 17.828 2.652 -29.188 1.00 87.81 95 LYS A O 1
ATOM 781 N N . SER A 1 96 ? 17.208 1.077 -27.716 1.00 85.62 96 SER A N 1
ATOM 782 C CA . SER A 1 96 ? 18.299 0.152 -28.047 1.00 85.62 96 SER A CA 1
ATOM 783 C C . SER A 1 96 ? 18.203 -0.464 -29.447 1.00 85.62 96 SER A C 1
ATOM 785 O O . SER A 1 96 ? 19.201 -0.998 -29.927 1.00 85.62 96 SER A O 1
ATOM 787 N N . LEU A 1 97 ? 17.045 -0.360 -30.110 1.00 84.81 97 LEU A N 1
ATOM 788 C CA . LEU A 1 97 ? 16.866 -0.790 -31.499 1.00 84.81 97 LEU A CA 1
ATOM 789 C C . LEU A 1 97 ? 17.484 0.192 -32.504 1.00 84.81 97 LEU A C 1
ATOM 791 O O . LEU A 1 97 ? 17.895 -0.225 -33.583 1.00 84.81 97 LEU A O 1
ATOM 795 N N . PHE A 1 98 ? 17.554 1.480 -32.152 1.00 83.94 98 PHE A N 1
ATOM 796 C CA . PHE A 1 98 ? 17.918 2.558 -33.081 1.00 83.94 98 PHE A CA 1
ATOM 797 C C . PHE A 1 98 ? 19.205 3.299 -32.701 1.00 83.94 98 PHE A C 1
ATOM 799 O O . PHE A 1 98 ? 19.802 3.956 -33.551 1.00 83.94 98 PHE A O 1
ATOM 806 N N . SER A 1 99 ? 19.651 3.188 -31.447 1.00 77.81 99 SER A N 1
ATOM 807 C CA . SER A 1 99 ? 20.807 3.920 -30.925 1.00 77.81 99 SER A CA 1
ATOM 808 C C . SER A 1 99 ? 21.942 2.986 -30.492 1.00 77.81 99 SER A C 1
ATOM 810 O O . SER A 1 99 ? 21.689 1.877 -30.007 1.00 77.81 99 SER A O 1
ATOM 812 N N . PRO A 1 100 ? 23.211 3.427 -30.608 1.00 69.75 100 PRO A N 1
ATOM 813 C CA . PRO A 1 100 ? 24.351 2.694 -30.068 1.00 69.75 100 PRO A CA 1
ATOM 814 C C . PRO A 1 100 ? 24.200 2.450 -28.552 1.00 69.75 100 PRO A C 1
ATOM 816 O O . PRO A 1 100 ? 23.417 3.133 -27.888 1.00 69.75 100 PRO A O 1
ATOM 819 N N . PRO A 1 101 ? 24.926 1.463 -27.984 1.00 64.38 101 PRO A N 1
ATOM 820 C CA . PRO A 1 101 ? 24.796 1.084 -26.580 1.00 64.38 101 PRO A CA 1
ATOM 821 C C . PRO A 1 101 ? 24.908 2.295 -25.647 1.00 64.38 101 PRO A C 1
ATOM 823 O O . PRO A 1 101 ? 25.980 2.881 -25.526 1.00 64.38 101 PRO A O 1
ATOM 826 N N . ALA A 1 102 ? 23.817 2.647 -24.964 1.00 64.62 102 ALA A N 1
ATOM 827 C CA . ALA A 1 102 ? 23.893 3.542 -23.816 1.00 64.62 102 ALA A CA 1
ATOM 828 C C . ALA A 1 102 ? 24.705 2.868 -22.696 1.00 64.62 102 ALA A C 1
ATOM 830 O O . ALA A 1 102 ? 24.690 1.637 -22.575 1.00 64.62 102 ALA A O 1
ATOM 831 N N . ASP A 1 103 ? 2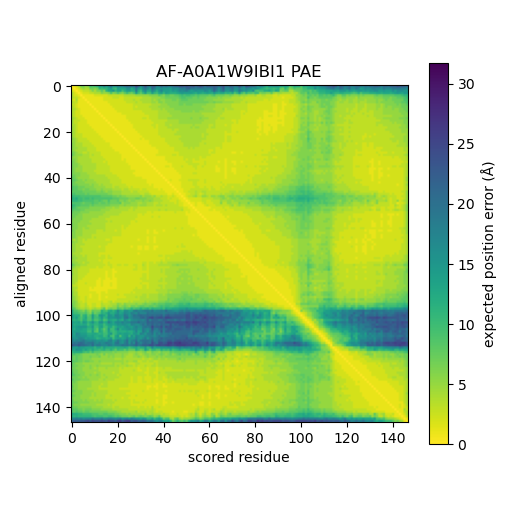5.403 3.661 -21.876 1.00 68.88 103 ASP A N 1
ATOM 832 C CA . ASP A 1 103 ? 26.154 3.142 -20.729 1.00 68.88 103 ASP A CA 1
ATOM 833 C C . ASP A 1 103 ? 25.213 2.319 -19.819 1.00 68.88 103 ASP A C 1
ATOM 835 O O . ASP A 1 103 ? 24.212 2.851 -19.328 1.00 68.88 103 ASP A O 1
ATOM 839 N N . PRO A 1 104 ? 25.505 1.029 -19.552 1.00 56.44 104 PRO A N 1
ATOM 840 C CA . PRO A 1 104 ? 24.695 0.190 -18.666 1.00 56.44 104 PRO A CA 1
ATOM 841 C C . PRO A 1 104 ? 24.568 0.732 -17.229 1.00 56.44 104 PRO A C 1
ATOM 843 O O . PRO A 1 104 ? 23.696 0.278 -16.477 1.00 56.44 104 PRO A O 1
ATOM 846 N N . ARG A 1 105 ? 25.413 1.694 -16.829 1.00 63.59 105 ARG A N 1
ATOM 847 C CA . ARG A 1 105 ? 25.361 2.387 -15.533 1.00 63.59 105 ARG A CA 1
ATOM 848 C C . ARG A 1 105 ? 24.460 3.619 -15.519 1.00 63.59 105 ARG A C 1
ATOM 850 O O . ARG A 1 105 ? 24.159 4.094 -14.428 1.00 63.59 105 ARG A O 1
ATOM 857 N N . ALA A 1 106 ? 23.942 4.074 -16.661 1.00 63.72 106 ALA A N 1
ATOM 858 C CA . ALA A 1 106 ? 23.034 5.222 -16.765 1.00 63.72 106 ALA A CA 1
ATOM 859 C C . ALA A 1 106 ? 21.612 4.944 -16.231 1.00 63.72 106 ALA A C 1
ATOM 861 O O . ALA A 1 106 ? 20.646 5.561 -16.672 1.00 63.72 106 ALA A O 1
ATOM 862 N N . ARG A 1 107 ? 21.466 4.009 -15.278 1.00 65.25 107 ARG A N 1
ATOM 863 C CA . ARG A 1 107 ? 20.207 3.775 -14.560 1.00 65.25 107 ARG A CA 1
ATOM 864 C C . ARG A 1 107 ? 19.726 5.111 -13.995 1.00 65.25 107 ARG A C 1
ATOM 866 O O . ARG A 1 107 ? 20.563 5.893 -13.540 1.00 65.25 107 ARG A O 1
ATOM 873 N N . PRO A 1 108 ? 18.406 5.366 -13.968 1.00 64.31 108 PRO A N 1
ATOM 874 C CA . PRO A 1 108 ? 17.914 6.588 -13.371 1.00 64.31 108 PRO A CA 1
ATOM 875 C C . PRO A 1 108 ? 18.374 6.546 -11.919 1.00 64.31 108 PRO A C 1
ATOM 877 O O . PRO A 1 108 ? 18.112 5.567 -11.212 1.00 64.31 108 PRO A O 1
ATOM 880 N N . GLU A 1 109 ? 19.148 7.557 -11.524 1.00 64.94 109 GLU A N 1
ATOM 881 C CA . GLU A 1 109 ? 19.704 7.653 -10.185 1.00 64.94 109 GLU A CA 1
ATOM 882 C C . GLU A 1 109 ? 18.551 7.415 -9.207 1.00 64.94 109 GLU A C 1
ATOM 884 O O . GLU A 1 109 ? 17.520 8.098 -9.272 1.00 64.94 109 GLU A O 1
ATOM 889 N N . TYR A 1 110 ? 18.669 6.378 -8.368 1.00 61.53 110 TYR A N 1
ATOM 890 C CA . TYR A 1 110 ? 17.683 6.118 -7.329 1.00 61.53 110 TYR A CA 1
ATOM 891 C C . TYR A 1 110 ? 17.805 7.259 -6.328 1.00 61.53 110 TYR A C 1
ATOM 893 O O . TYR A 1 110 ? 18.499 7.161 -5.322 1.00 61.53 110 TYR A O 1
ATOM 901 N N . ARG A 1 111 ? 17.159 8.383 -6.627 1.00 60.53 111 ARG A N 1
ATOM 902 C CA . ARG A 1 111 ? 16.977 9.447 -5.660 1.00 60.53 111 ARG A CA 1
ATOM 903 C C . ARG A 1 111 ? 15.939 8.921 -4.693 1.00 60.53 111 ARG A C 1
ATOM 905 O O . ARG A 1 111 ? 14.793 8.728 -5.119 1.00 60.53 111 ARG A O 1
ATOM 912 N N . PRO A 1 112 ? 16.305 8.641 -3.430 1.00 56.59 112 PRO A N 1
ATOM 913 C CA . PRO A 1 112 ? 15.322 8.237 -2.453 1.00 56.59 112 PRO A CA 1
ATOM 914 C C . PRO A 1 112 ? 14.276 9.345 -2.428 1.00 56.59 112 PRO A C 1
ATOM 916 O O . PRO A 1 112 ? 14.535 10.480 -2.034 1.00 56.59 112 PRO A O 1
ATOM 919 N N . LEU A 1 113 ? 13.074 9.016 -2.884 1.00 61.44 113 LEU A N 1
ATOM 920 C CA . LEU A 1 113 ? 11.906 9.892 -2.919 1.00 61.44 113 LEU A CA 1
ATOM 921 C C . LEU A 1 113 ? 11.414 10.251 -1.491 1.00 61.44 113 LEU A C 1
ATOM 923 O O . LEU A 1 113 ? 10.267 10.641 -1.284 1.00 61.44 113 LEU A O 1
ATOM 927 N N . ALA A 1 114 ? 12.280 10.109 -0.486 1.00 66.62 114 ALA A N 1
ATOM 928 C CA . ALA A 1 114 ? 11.951 9.658 0.856 1.00 66.62 114 ALA A CA 1
ATOM 929 C C . ALA A 1 114 ? 11.218 10.688 1.716 1.00 66.62 114 ALA A C 1
ATOM 931 O O . ALA A 1 114 ? 10.609 10.309 2.705 1.00 66.62 114 ALA A O 1
ATOM 932 N N . ARG A 1 115 ? 11.205 11.968 1.332 1.00 68.31 115 ARG A N 1
ATOM 933 C CA . ARG A 1 115 ? 10.342 12.968 1.984 1.00 68.31 115 ARG A CA 1
ATOM 934 C C . ARG A 1 115 ? 9.319 13.571 1.034 1.00 68.31 115 ARG A C 1
ATOM 936 O O . ARG A 1 115 ? 8.133 13.585 1.345 1.00 68.31 115 ARG A O 1
ATOM 943 N N . SER A 1 116 ? 9.741 14.003 -0.154 1.00 78.75 116 SER A N 1
ATOM 944 C CA . SER A 1 116 ? 8.838 14.705 -1.074 1.00 78.75 116 SER A CA 1
ATOM 945 C C . SER A 1 116 ? 7.786 13.803 -1.721 1.00 78.75 116 SER A C 1
ATOM 947 O O . SER A 1 116 ? 6.722 14.299 -2.077 1.00 78.75 116 SER A O 1
ATOM 949 N N . ALA A 1 117 ? 8.033 12.501 -1.905 1.00 81.06 117 ALA A N 1
ATOM 950 C CA . ALA A 1 117 ? 6.980 11.611 -2.400 1.00 81.06 117 ALA A CA 1
ATOM 951 C C . ALA A 1 117 ? 6.003 11.217 -1.302 1.00 81.06 117 ALA A C 1
ATOM 953 O O . ALA A 1 117 ? 4.812 11.183 -1.570 1.00 81.06 117 ALA A O 1
ATOM 954 N N . TYR A 1 118 ? 6.481 10.990 -0.076 1.00 84.69 118 TYR A N 1
ATOM 955 C CA . TYR A 1 118 ? 5.598 10.705 1.054 1.00 84.69 118 TYR A CA 1
ATOM 956 C C . TYR A 1 118 ? 4.620 11.861 1.283 1.00 84.69 118 TYR A C 1
ATOM 958 O O . TYR A 1 118 ? 3.419 11.627 1.331 1.00 84.69 118 TYR A O 1
ATOM 966 N N . ALA A 1 119 ? 5.100 13.109 1.300 1.00 87.19 119 ALA A N 1
ATOM 967 C CA . ALA A 1 119 ? 4.230 14.279 1.438 1.00 87.19 119 ALA A CA 1
ATOM 968 C C . ALA A 1 119 ? 3.220 14.417 0.282 1.00 87.19 119 ALA A C 1
ATOM 970 O O . ALA A 1 119 ? 2.048 14.692 0.518 1.00 87.19 119 ALA A O 1
ATOM 971 N N . ARG A 1 120 ? 3.650 14.182 -0.966 1.00 89.75 120 ARG A N 1
ATOM 972 C CA 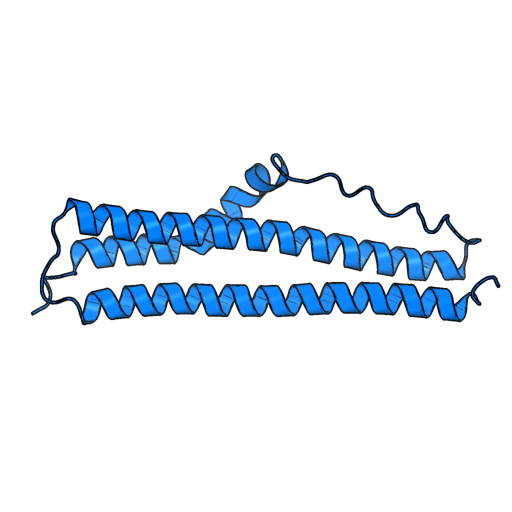. ARG A 1 120 ? 2.770 14.267 -2.147 1.00 89.75 120 ARG A CA 1
ATOM 973 C C . ARG A 1 120 ? 1.719 13.159 -2.206 1.00 89.75 120 ARG A C 1
ATOM 975 O O . ARG A 1 120 ? 0.635 13.389 -2.727 1.00 89.75 120 ARG A O 1
ATOM 982 N N . LEU A 1 121 ? 2.041 11.968 -1.705 1.00 90.81 121 LEU A N 1
ATOM 983 C CA . LEU A 1 121 ? 1.188 10.779 -1.794 1.00 90.81 121 LEU A CA 1
ATOM 984 C C . LEU A 1 121 ? 0.358 10.536 -0.525 1.00 90.81 121 LEU A C 1
ATOM 986 O O . LEU A 1 121 ? -0.573 9.734 -0.557 1.00 90.81 121 LEU A O 1
ATOM 990 N N . ALA A 1 122 ? 0.652 11.240 0.571 1.00 90.75 122 ALA A N 1
ATOM 991 C CA . ALA A 1 122 ? -0.089 11.143 1.825 1.00 90.75 122 ALA A CA 1
ATOM 992 C C . ALA A 1 122 ? -1.604 11.387 1.678 1.00 90.75 122 ALA A C 1
ATOM 994 O O . ALA A 1 122 ? -2.356 10.607 2.259 1.00 90.75 122 ALA A O 1
ATOM 995 N N . PRO A 1 123 ? -2.095 12.364 0.883 1.00 93.88 123 PRO A N 1
ATOM 996 C CA . PRO A 1 123 ? -3.537 12.546 0.693 1.00 93.88 123 PRO A CA 1
ATOM 997 C C . PRO A 1 123 ? -4.221 11.329 0.055 1.00 93.88 123 PRO A C 1
ATOM 999 O O . PRO A 1 123 ? -5.299 10.932 0.485 1.00 93.88 123 PRO A O 1
ATOM 1002 N N . ALA A 1 124 ? -3.577 10.686 -0.925 1.00 91.56 124 ALA A N 1
ATOM 1003 C CA . ALA A 1 124 ? -4.106 9.470 -1.544 1.00 91.56 124 ALA A CA 1
ATOM 1004 C C . ALA A 1 124 ? -4.132 8.299 -0.549 1.00 91.56 124 ALA A C 1
ATOM 1006 O O . ALA A 1 124 ? -5.129 7.586 -0.457 1.00 91.56 124 ALA A O 1
ATOM 1007 N N . ALA A 1 125 ? -3.068 8.145 0.249 1.00 92.88 125 ALA A N 1
ATOM 1008 C CA . ALA A 1 125 ? -3.029 7.148 1.317 1.00 92.88 125 ALA A CA 1
ATOM 1009 C C . ALA A 1 125 ? -4.126 7.388 2.366 1.00 92.88 125 ALA A C 1
ATOM 1011 O O . ALA A 1 125 ? -4.753 6.442 2.831 1.00 92.88 125 ALA A O 1
ATOM 1012 N N . PHE A 1 126 ? -4.386 8.650 2.714 1.00 93.19 126 PHE A N 1
ATOM 1013 C CA . PHE A 1 126 ? -5.428 9.022 3.667 1.00 93.19 126 PHE A CA 1
ATOM 1014 C C . PHE A 1 126 ? -6.819 8.608 3.178 1.00 93.19 126 PHE A C 1
ATOM 1016 O O . PHE A 1 126 ? -7.566 7.995 3.938 1.00 93.19 126 PHE A O 1
ATOM 1023 N N . LEU A 1 127 ? -7.141 8.865 1.906 1.00 94.56 127 LEU A N 1
ATOM 1024 C CA . LEU A 1 127 ? -8.416 8.455 1.310 1.00 94.56 127 LEU A CA 1
ATOM 1025 C C . LEU A 1 127 ? -8.614 6.932 1.342 1.00 94.56 127 LEU A C 1
ATOM 1027 O O . LEU A 1 127 ? -9.701 6.471 1.681 1.00 94.56 127 LEU A O 1
ATOM 1031 N N . GLU A 1 128 ? -7.571 6.145 1.062 1.00 93.25 128 GLU A N 1
ATOM 1032 C CA . GLU A 1 128 ? -7.644 4.675 1.133 1.00 93.25 128 GLU A CA 1
ATOM 1033 C C . GLU A 1 128 ? -7.847 4.143 2.569 1.00 93.25 128 GLU A C 1
ATOM 1035 O O . GLU A 1 128 ? -8.374 3.046 2.755 1.00 93.25 128 GLU A O 1
ATOM 1040 N N . VAL A 1 129 ? -7.451 4.909 3.590 1.00 95.69 129 VAL A N 1
ATOM 1041 C CA . VAL A 1 129 ? -7.521 4.517 5.012 1.00 95.69 129 VAL A CA 1
ATOM 1042 C C . VAL A 1 129 ? -8.800 5.031 5.689 1.00 95.69 129 VAL A C 1
ATOM 1044 O O . VAL A 1 129 ? -9.134 4.590 6.788 1.00 95.69 129 VAL A O 1
ATOM 1047 N N . MET A 1 130 ? -9.580 5.899 5.033 1.00 96.62 130 MET A N 1
ATOM 1048 C CA . MET A 1 130 ? -10.861 6.397 5.559 1.00 96.62 130 MET A CA 1
ATOM 1049 C C . MET A 1 130 ? -11.821 5.299 6.039 1.00 96.62 130 MET A C 1
ATOM 1051 O O . MET A 1 130 ? -12.344 5.439 7.147 1.00 96.62 130 MET A O 1
ATOM 1055 N N . PRO A 1 131 ? -12.017 4.179 5.315 1.00 97.38 131 PRO A N 1
ATOM 1056 C CA . PRO A 1 131 ? -12.856 3.092 5.813 1.00 97.38 131 PRO A CA 1
ATOM 1057 C C . PRO A 1 131 ? -12.331 2.484 7.120 1.00 97.38 131 PRO A C 1
ATOM 1059 O O . PRO A 1 131 ? -13.116 2.152 8.002 1.00 97.38 131 PRO A O 1
ATOM 1062 N N . THR A 1 132 ? -11.010 2.394 7.290 1.00 97.56 132 THR A N 1
ATOM 1063 C CA . THR A 1 132 ? -10.381 1.908 8.528 1.00 97.56 132 THR A CA 1
ATOM 1064 C C . THR A 1 132 ? -10.634 2.857 9.690 1.00 97.56 132 THR A C 1
ATOM 1066 O O . THR A 1 132 ? -10.954 2.401 10.784 1.00 97.56 132 THR A O 1
ATOM 1069 N N . VAL A 1 133 ? -10.543 4.172 9.463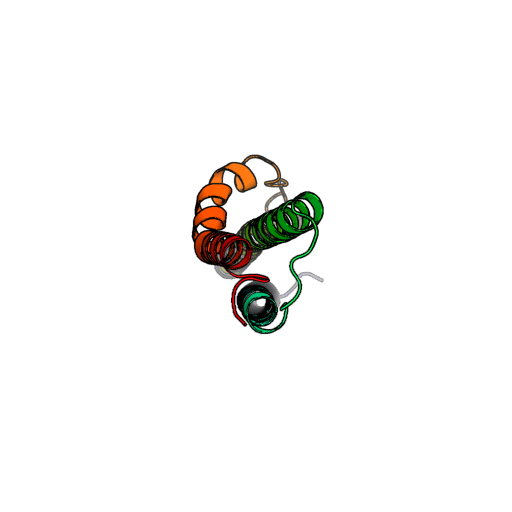 1.00 97.06 133 VAL A N 1
ATOM 1070 C CA . VAL A 1 133 ? -10.880 5.179 10.483 1.00 97.06 133 VAL A CA 1
ATOM 1071 C C . VAL A 1 133 ? -12.361 5.088 10.852 1.00 97.06 133 VAL A C 1
ATOM 1073 O O . VAL A 1 133 ? -12.691 5.059 12.035 1.00 97.06 133 VAL A O 1
ATOM 1076 N N . GLY A 1 134 ? -13.250 4.960 9.863 1.00 97.50 134 GLY A N 1
ATOM 1077 C CA . GLY A 1 134 ? -14.680 4.753 10.095 1.00 97.50 134 GLY A CA 1
ATOM 1078 C C . GLY A 1 134 ? -14.965 3.496 10.921 1.00 97.50 134 GLY A C 1
ATOM 1079 O O . GLY A 1 134 ? -15.683 3.562 11.917 1.00 97.50 134 GLY A O 1
ATOM 1080 N N . LEU A 1 135 ? -14.342 2.366 10.575 1.00 97.06 135 LEU A N 1
ATOM 1081 C CA . LEU A 1 135 ? -14.446 1.116 11.334 1.00 97.06 135 LEU A CA 1
ATOM 1082 C C . LEU A 1 135 ? -13.873 1.237 12.747 1.00 97.06 135 LEU A C 1
ATOM 1084 O O . LEU A 1 135 ? -14.446 0.682 13.677 1.00 97.06 135 LEU A O 1
ATOM 1088 N N . ALA A 1 136 ? -12.779 1.974 12.933 1.00 96.75 136 ALA A N 1
ATOM 1089 C CA . ALA A 1 136 ? -12.209 2.215 14.251 1.00 96.75 136 ALA A CA 1
ATOM 1090 C C . ALA A 1 136 ? -13.155 3.046 15.135 1.00 96.75 136 ALA A C 1
ATOM 1092 O O . ALA A 1 136 ? -13.360 2.708 16.299 1.00 96.75 136 ALA A O 1
ATOM 1093 N N . VAL A 1 137 ? -13.792 4.082 14.580 1.00 97.50 137 VAL A N 1
ATOM 1094 C CA . VAL A 1 137 ? -14.812 4.878 15.288 1.00 97.50 137 VAL A CA 1
ATOM 1095 C C . VAL A 1 137 ? -16.028 4.020 15.641 1.00 97.50 137 VAL A C 1
ATOM 1097 O O . VAL A 1 137 ? -16.495 4.056 16.780 1.00 97.50 137 VAL A O 1
ATOM 1100 N N . LEU A 1 138 ? -16.511 3.201 14.703 1.00 96.81 138 LEU A N 1
ATOM 1101 C CA . LEU A 1 138 ? -17.591 2.249 14.972 1.00 96.81 138 LEU A CA 1
ATOM 1102 C C . LEU A 1 138 ? -17.196 1.255 16.070 1.00 96.81 138 LEU A C 1
ATOM 1104 O O . LEU A 1 138 ? -17.982 1.003 16.980 1.00 96.81 138 LEU A O 1
ATOM 1108 N N . ALA A 1 139 ? -15.966 0.743 16.044 1.00 95.31 139 ALA A N 1
ATOM 1109 C CA . ALA A 1 139 ? -15.467 -0.169 17.063 1.00 95.31 139 ALA A CA 1
ATOM 1110 C C . ALA A 1 139 ? -15.397 0.466 18.445 1.00 95.31 139 ALA A C 1
ATOM 1112 O O . ALA A 1 139 ? -15.862 -0.129 19.416 1.00 95.31 139 ALA A O 1
ATOM 1113 N N . TYR A 1 140 ? -14.917 1.702 18.529 1.00 96.62 140 TYR A N 1
ATOM 1114 C CA . TYR A 1 140 ? -14.949 2.467 19.767 1.00 96.62 140 TYR A CA 1
ATOM 1115 C C . TYR A 1 140 ? -16.375 2.613 20.329 1.00 96.62 140 TYR A C 1
ATOM 1117 O O . TYR A 1 140 ? -16.601 2.475 21.539 1.00 96.62 140 TYR A O 1
ATOM 1125 N N . ALA A 1 141 ? -17.348 2.869 19.450 1.00 96.25 141 ALA A N 1
ATOM 1126 C CA . ALA A 1 141 ? -18.735 3.099 19.832 1.00 96.25 141 ALA A CA 1
ATOM 1127 C C . ALA A 1 141 ? -19.473 1.818 20.251 1.00 96.25 141 ALA A C 1
ATOM 1129 O O . ALA A 1 141 ? -20.343 1.891 21.118 1.00 96.25 141 ALA A O 1
ATOM 1130 N N . LEU A 1 142 ? -19.143 0.672 19.648 1.00 95.88 142 LEU A N 1
ATOM 1131 C CA . LEU A 1 142 ? -19.931 -0.561 19.750 1.00 95.88 142 LEU A CA 1
ATOM 1132 C C . LEU A 1 142 ? -19.325 -1.632 20.666 1.00 95.88 142 LEU A C 1
ATOM 1134 O O . LEU A 1 142 ? -20.081 -2.399 21.265 1.00 95.88 142 LEU A O 1
ATOM 1138 N N . ILE A 1 143 ? -17.995 -1.690 20.815 1.00 94.31 143 ILE A N 1
ATOM 1139 C CA . ILE A 1 143 ? -17.344 -2.714 21.647 1.00 94.31 143 ILE A CA 1
ATOM 1140 C C . ILE A 1 143 ? -17.838 -2.619 23.097 1.00 94.31 143 ILE A C 1
ATOM 1142 O O . ILE A 1 143 ? -17.808 -1.554 23.730 1.00 94.31 143 ILE A O 1
ATOM 1146 N N . GLY A 1 144 ? -18.299 -3.766 23.602 1.00 89.25 144 GLY A N 1
ATOM 1147 C CA . GLY A 1 144 ? -18.901 -3.934 24.920 1.00 89.25 144 GLY A CA 1
ATOM 1148 C C . GLY A 1 144 ? -20.256 -3.255 25.133 1.00 89.25 144 GLY A C 1
ATOM 1149 O O . GLY A 1 144 ? -20.679 -3.113 26.277 1.00 89.25 144 GLY A O 1
ATOM 1150 N N . ARG A 1 145 ? -20.930 -2.817 24.059 1.00 89.88 145 ARG A N 1
ATOM 1151 C CA . ARG A 1 145 ? -22.305 -2.282 24.107 1.00 89.88 145 ARG A CA 1
ATOM 1152 C C . ARG A 1 145 ? -23.334 -3.169 23.410 1.00 89.88 145 ARG A C 1
ATOM 1154 O O . ARG A 1 145 ? -24.523 -3.024 23.669 1.00 89.88 145 ARG A O 1
ATOM 1161 N N . ILE A 1 146 ? -22.887 -4.057 22.527 1.00 79.69 146 ILE A N 1
ATOM 1162 C CA . ILE A 1 146 ? -23.739 -5.041 21.857 1.00 79.69 146 ILE A CA 1
ATOM 1163 C C . ILE A 1 146 ? -23.746 -6.304 22.729 1.00 79.69 146 ILE A C 1
ATOM 1165 O O . ILE A 1 146 ? -22.693 -6.912 22.928 1.00 79.69 146 ILE A O 1
ATOM 1169 N N . ALA A 1 147 ? -24.908 -6.639 23.297 1.00 58.19 147 ALA A N 1
ATOM 1170 C CA . ALA A 1 147 ? -25.116 -7.804 24.165 1.00 58.19 147 ALA A CA 1
ATOM 1171 C C . ALA A 1 147 ? -25.411 -9.071 23.346 1.00 58.19 147 ALA A C 1
ATOM 1173 O O . ALA A 1 147 ? -26.272 -8.980 22.445 1.00 58.19 147 ALA A O 1
#